Protein AF-A0A2N4Z5S7-F1 (afdb_monomer)

Sequence (97 aa):
LYHGEKVAFGTLAQLVLQNSPMDEIETVLGFCQRVGLPVTLAQMGVKEGIDAKIAAVAKATCAEGETIHNMPFAVTPESVHAAILTADLLGQQWLAR

Structure (mmCIF, N/CA/C/O backbone):
data_AF-A0A2N4Z5S7-F1
#
_entry.id   AF-A0A2N4Z5S7-F1
#
loop_
_atom_site.group_PDB
_atom_site.id
_atom_site.type_symbol
_atom_site.label_atom_id
_atom_site.label_alt_id
_atom_site.label_comp_id
_atom_site.label_asym_id
_atom_site.label_entity_id
_atom_site.label_seq_id
_atom_site.pdbx_PDB_ins_code
_atom_site.Cartn_x
_atom_site.Cartn_y
_atom_site.Cartn_z
_atom_site.occupancy
_atom_site.B_iso_or_equiv
_atom_site.auth_seq_id
_atom_site.auth_comp_id
_atom_site.auth_asym_id
_atom_site.auth_atom_id
_atom_site.pdbx_PDB_model_num
ATOM 1 N N . LEU A 1 1 ? 5.468 -5.144 15.623 1.00 88.06 1 LEU A N 1
ATOM 2 C CA . LEU A 1 1 ? 4.910 -5.932 14.511 1.00 88.06 1 LEU A CA 1
ATOM 3 C C . LEU A 1 1 ? 5.808 -7.116 14.215 1.00 88.06 1 LEU A C 1
ATOM 5 O O . LEU A 1 1 ? 7.019 -6.937 14.061 1.00 88.06 1 LEU A O 1
ATOM 9 N N . TYR A 1 2 ? 5.218 -8.296 14.121 1.00 96.75 2 TYR A N 1
ATOM 10 C CA . TYR A 1 2 ? 5.861 -9.508 13.640 1.00 96.75 2 TYR A CA 1
ATOM 11 C C . TYR A 1 2 ? 6.049 -9.470 12.119 1.00 96.75 2 TYR A C 1
ATOM 13 O O . TYR A 1 2 ? 5.537 -8.595 11.419 1.00 96.75 2 TYR A O 1
ATOM 21 N N . HIS A 1 3 ? 6.832 -10.412 11.592 1.00 97.38 3 HIS A N 1
ATOM 22 C CA . HIS A 1 3 ? 7.123 -10.477 10.159 1.00 97.38 3 HIS A CA 1
ATOM 23 C C . HIS A 1 3 ? 5.841 -10.623 9.323 1.00 97.38 3 HIS A C 1
ATOM 25 O O . HIS A 1 3 ? 5.609 -9.807 8.437 1.00 97.38 3 HIS A O 1
ATOM 31 N N . GLY A 1 4 ? 4.976 -11.583 9.667 1.00 97.38 4 GLY A N 1
ATOM 32 C CA . GLY A 1 4 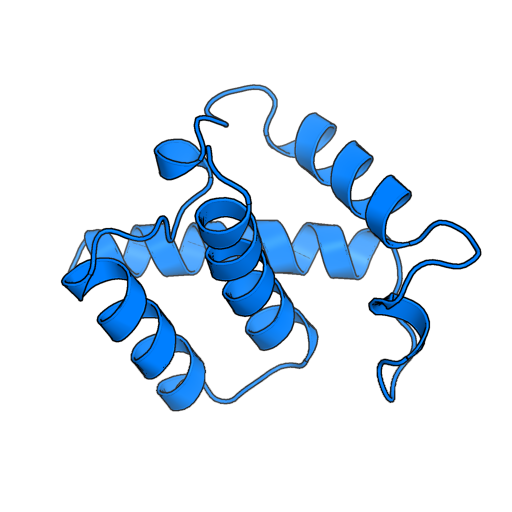? 3.731 -11.840 8.934 1.00 97.38 4 GLY A CA 1
ATOM 33 C C . GLY A 1 4 ? 2.745 -10.668 8.932 1.00 97.38 4 GLY A C 1
ATOM 34 O O . GLY A 1 4 ? 2.081 -10.440 7.930 1.00 97.38 4 GLY A O 1
ATOM 35 N N . GLU A 1 5 ? 2.703 -9.868 10.001 1.00 98.06 5 GLU A N 1
ATOM 36 C CA . GLU A 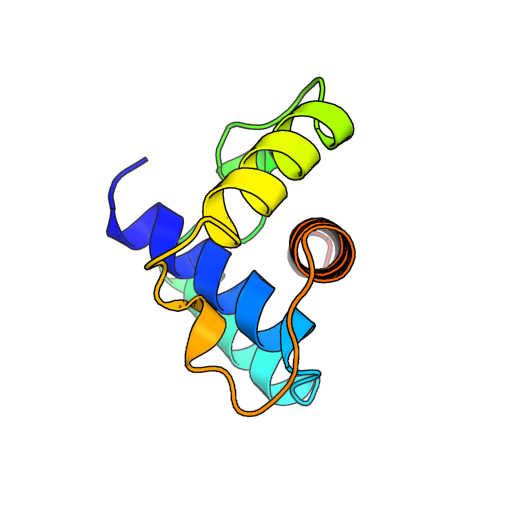1 5 ? 1.858 -8.664 10.064 1.00 98.06 5 GLU A CA 1
ATOM 37 C C . GLU A 1 5 ? 2.313 -7.604 9.052 1.00 98.06 5 GLU A C 1
ATOM 39 O O . GLU A 1 5 ? 1.491 -6.980 8.387 1.00 98.06 5 GLU A O 1
ATOM 44 N N . LYS A 1 6 ? 3.632 -7.442 8.880 1.00 97.81 6 LYS A N 1
ATOM 45 C CA . LYS A 1 6 ? 4.199 -6.552 7.857 1.00 97.81 6 LYS A CA 1
ATOM 46 C C . LYS A 1 6 ? 3.959 -7.074 6.448 1.00 97.81 6 LYS A C 1
ATOM 48 O O . LYS A 1 6 ? 3.617 -6.288 5.570 1.00 97.81 6 LYS A O 1
ATOM 53 N N . VAL A 1 7 ? 4.120 -8.382 6.249 1.00 98.44 7 VAL A N 1
ATOM 54 C CA . VAL A 1 7 ? 3.871 -9.022 4.953 1.00 98.44 7 VAL A CA 1
ATOM 55 C C . VAL A 1 7 ? 2.408 -8.862 4.546 1.00 98.44 7 VAL A C 1
ATOM 57 O O . VAL A 1 7 ? 2.163 -8.481 3.412 1.00 98.44 7 VAL A O 1
ATOM 60 N N . ALA A 1 8 ? 1.450 -9.046 5.460 1.00 98.62 8 ALA A N 1
ATOM 61 C CA . ALA A 1 8 ? 0.025 -8.895 5.160 1.00 98.62 8 ALA A CA 1
ATOM 62 C C . ALA A 1 8 ? -0.320 -7.505 4.594 1.00 98.62 8 ALA A C 1
ATOM 64 O O . ALA A 1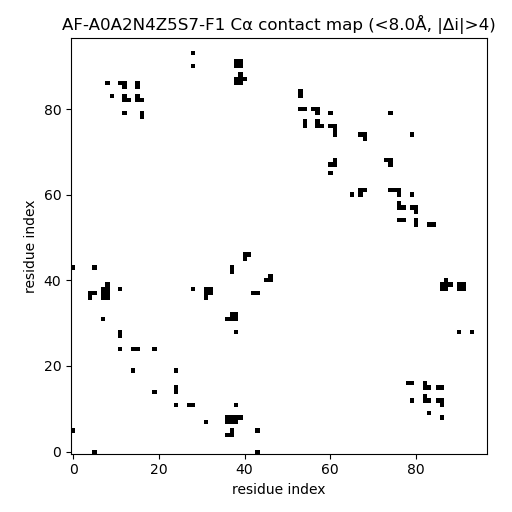 8 ? -0.953 -7.401 3.544 1.00 98.62 8 ALA A O 1
ATOM 65 N N . PHE A 1 9 ? 0.157 -6.436 5.239 1.00 98.81 9 PHE A N 1
ATOM 66 C CA . PHE A 1 9 ? -0.036 -5.081 4.722 1.00 98.81 9 PHE A CA 1
ATOM 67 C C . PHE A 1 9 ? 0.729 -4.848 3.405 1.00 98.81 9 PHE A C 1
ATOM 69 O O . PHE A 1 9 ? 0.207 -4.227 2.481 1.00 98.81 9 PHE A O 1
ATOM 76 N N . GLY A 1 10 ? 1.944 -5.394 3.280 1.00 98.69 10 GLY A N 1
ATOM 77 C CA . GLY A 1 10 ? 2.709 -5.367 2.030 1.00 98.69 10 GLY A CA 1
ATOM 78 C C . GLY A 1 10 ? 1.980 -6.041 0.863 1.00 98.69 10 GLY A C 1
ATOM 79 O O . GLY A 1 10 ? 2.013 -5.524 -0.250 1.00 98.69 10 GLY A O 1
ATOM 80 N N . THR A 1 11 ? 1.258 -7.136 1.112 1.00 98.81 11 THR A N 1
ATOM 81 C CA . THR A 1 11 ? 0.431 -7.811 0.104 1.00 98.81 11 THR A CA 1
ATOM 82 C C . THR A 1 11 ? -0.723 -6.926 -0.364 1.00 98.81 11 THR A C 1
ATOM 84 O O . THR A 1 11 ? -0.962 -6.850 -1.565 1.00 98.81 11 THR A O 1
ATOM 87 N N . LEU A 1 12 ? -1.389 -6.188 0.531 1.00 98.88 12 LEU A N 1
ATOM 88 C CA . LEU A 1 12 ? -2.412 -5.208 0.134 1.00 98.88 12 LEU A CA 1
ATOM 89 C C . LEU A 1 12 ? -1.824 -4.102 -0.753 1.00 98.88 12 LEU A C 1
ATOM 91 O O . LEU A 1 12 ? -2.390 -3.784 -1.798 1.00 98.88 12 LEU A O 1
ATOM 95 N N . ALA A 1 13 ? -0.661 -3.559 -0.380 1.00 98.81 13 ALA A N 1
ATOM 96 C CA . ALA A 1 13 ? 0.043 -2.574 -1.200 1.00 98.81 13 ALA A CA 1
ATOM 97 C C . ALA A 1 13 ? 0.453 -3.144 -2.569 1.00 98.81 13 ALA A C 1
ATOM 99 O O . ALA A 1 13 ? 0.344 -2.450 -3.575 1.00 98.81 13 ALA A O 1
ATOM 100 N N . GLN A 1 14 ? 0.870 -4.411 -2.636 1.00 98.81 14 GLN A N 1
ATOM 101 C CA . GLN A 1 14 ? 1.189 -5.074 -3.900 1.00 98.81 14 GLN A CA 1
ATOM 102 C C . GLN A 1 14 ? -0.043 -5.229 -4.799 1.00 98.81 14 GLN A C 1
ATOM 104 O O . GLN A 1 14 ? 0.054 -4.937 -5.989 1.00 98.81 14 GLN A O 1
ATOM 109 N N . LEU A 1 15 ? -1.193 -5.644 -4.253 1.00 98.88 15 LEU A N 1
ATOM 110 C CA . LEU A 1 15 ? -2.443 -5.758 -5.019 1.00 98.88 15 LEU A CA 1
ATOM 111 C C . LEU A 1 15 ? -2.837 -4.414 -5.642 1.00 98.88 15 LEU A C 1
ATOM 113 O O . LEU A 1 15 ? -3.225 -4.354 -6.806 1.00 98.88 15 LEU A O 1
ATOM 117 N N . VAL A 1 16 ? -2.665 -3.324 -4.893 1.00 98.81 16 VAL A N 1
ATOM 118 C CA . VAL A 1 16 ? -2.857 -1.972 -5.424 1.00 98.81 16 VAL A CA 1
ATOM 119 C C . VAL A 1 16 ? -1.834 -1.655 -6.519 1.00 98.81 16 VAL A C 1
ATOM 121 O O . VAL A 1 16 ? -2.214 -1.192 -7.591 1.00 98.81 16 VAL A O 1
ATOM 124 N N . LEU A 1 17 ? -0.546 -1.920 -6.276 1.00 98.75 17 LEU A N 1
ATOM 125 C CA . LEU A 1 17 ? 0.538 -1.634 -7.221 1.00 98.75 17 LEU A CA 1
ATOM 126 C C . LEU A 1 17 ? 0.337 -2.337 -8.572 1.00 98.75 17 LEU A C 1
ATOM 128 O O . LEU A 1 17 ? 0.592 -1.745 -9.616 1.00 98.75 17 LEU A O 1
ATOM 132 N N . GLN A 1 18 ? -0.126 -3.587 -8.555 1.00 98.25 18 GLN A N 1
ATOM 133 C CA . GLN A 1 18 ? -0.389 -4.375 -9.763 1.00 98.25 18 GLN A CA 1
ATOM 134 C C . GLN A 1 18 ? -1.779 -4.126 -10.369 1.00 98.25 18 GLN A C 1
ATOM 136 O O . GLN A 1 18 ? -2.148 -4.801 -11.329 1.00 98.25 18 GLN A O 1
ATOM 141 N N . ASN A 1 19 ? -2.535 -3.162 -9.828 1.00 98.38 19 ASN A N 1
ATOM 142 C CA . ASN A 1 19 ? -3.885 -2.818 -10.266 1.00 98.38 19 ASN A CA 1
ATOM 143 C C . ASN A 1 19 ? -4.826 -4.041 -10.281 1.00 98.38 19 ASN A C 1
ATOM 145 O O . ASN A 1 19 ? -5.540 -4.282 -11.259 1.00 98.38 19 ASN A O 1
ATOM 149 N N . SER A 1 20 ? -4.796 -4.836 -9.204 1.00 98.62 20 SER A N 1
ATOM 150 C CA . SER A 1 20 ? -5.713 -5.964 -9.027 1.00 98.62 20 SER A CA 1
ATOM 151 C C . SER A 1 20 ? -7.176 -5.494 -9.003 1.00 98.62 20 SER A C 1
ATOM 153 O O . SER A 1 20 ? -7.467 -4.392 -8.528 1.00 98.62 20 SER A O 1
ATOM 155 N N . PRO A 1 21 ? -8.118 -6.332 -9.469 1.00 98.75 21 PRO A N 1
ATOM 156 C CA . PRO A 1 21 ? -9.548 -6.095 -9.310 1.00 98.75 21 PRO A CA 1
ATOM 157 C C . PRO A 1 21 ? -9.955 -5.802 -7.855 1.00 98.75 21 PRO A C 1
ATOM 159 O O . PRO A 1 21 ? -9.408 -6.362 -6.904 1.00 98.75 21 PRO A O 1
ATOM 162 N N . MET A 1 22 ? -10.943 -4.919 -7.669 1.00 98.38 22 MET A N 1
ATOM 163 C CA . MET A 1 22 ? -11.373 -4.498 -6.329 1.00 98.38 22 MET A CA 1
ATOM 164 C C . MET A 1 22 ? -11.959 -5.638 -5.489 1.00 98.38 22 MET A C 1
ATOM 166 O O . MET A 1 22 ? -11.778 -5.638 -4.277 1.00 98.38 22 MET A O 1
ATOM 170 N N . ASP A 1 23 ? -12.622 -6.615 -6.103 1.00 98.50 23 ASP A N 1
ATOM 171 C CA . ASP A 1 23 ? -13.146 -7.805 -5.422 1.00 98.50 23 ASP A CA 1
ATOM 172 C C . ASP A 1 23 ? -12.027 -8.680 -4.827 1.00 98.50 23 ASP A C 1
ATOM 174 O O . ASP A 1 23 ? -12.182 -9.222 -3.729 1.00 98.50 23 ASP A O 1
ATOM 178 N N . GLU A 1 24 ? -10.871 -8.765 -5.490 1.00 98.75 24 GLU A N 1
ATOM 179 C CA . GLU A 1 24 ? -9.675 -9.424 -4.953 1.00 98.75 24 GLU A CA 1
ATOM 180 C C . GLU A 1 24 ? -9.115 -8.660 -3.741 1.00 98.75 24 GLU A C 1
ATOM 182 O O . GLU A 1 24 ? -8.864 -9.254 -2.687 1.00 98.75 24 GLU A O 1
ATOM 187 N N . ILE A 1 25 ? -8.988 -7.333 -3.849 1.00 98.81 25 ILE A N 1
ATOM 188 C CA . ILE A 1 25 ? -8.514 -6.479 -2.748 1.00 98.81 25 ILE A CA 1
ATOM 189 C C . ILE A 1 25 ? -9.452 -6.588 -1.537 1.00 98.81 25 ILE A C 1
ATOM 191 O O . ILE A 1 25 ? -8.991 -6.799 -0.413 1.00 98.81 25 ILE A O 1
ATOM 195 N N . GLU A 1 26 ? -10.766 -6.498 -1.752 1.00 98.62 26 GLU A N 1
ATOM 196 C CA . GLU A 1 26 ? -11.779 -6.622 -0.698 1.00 98.62 26 GLU A CA 1
ATOM 197 C C . GLU A 1 26 ? -11.784 -8.021 -0.061 1.00 98.62 26 GLU A C 1
ATOM 199 O O . GLU A 1 26 ? -11.957 -8.148 1.155 1.00 98.62 26 GLU A O 1
ATOM 204 N N . THR A 1 27 ? -11.512 -9.071 -0.842 1.00 98.81 27 THR A N 1
ATOM 205 C CA . THR A 1 27 ? -11.356 -10.437 -0.319 1.00 98.81 27 THR A CA 1
ATOM 206 C C . THR A 1 27 ? -10.204 -10.519 0.685 1.00 98.81 27 THR A C 1
ATOM 208 O O . THR A 1 27 ? -10.374 -11.077 1.778 1.00 98.81 27 THR A O 1
ATOM 211 N N . VAL A 1 28 ? -9.047 -9.933 0.358 1.00 98.81 28 VAL A N 1
ATOM 212 C CA . VAL A 1 28 ? -7.869 -9.933 1.241 1.00 98.81 28 VAL A CA 1
ATOM 213 C C . VAL A 1 28 ? -8.068 -9.005 2.440 1.00 98.81 28 VAL A C 1
ATOM 215 O O . VAL A 1 28 ? -7.787 -9.423 3.564 1.00 98.81 28 VAL A O 1
ATOM 218 N N . LEU A 1 29 ? -8.634 -7.808 2.249 1.00 98.81 29 LEU A N 1
ATOM 219 C CA . LEU A 1 29 ? -9.000 -6.897 3.345 1.00 98.81 29 LEU A CA 1
ATOM 220 C C . LEU A 1 29 ? -9.925 -7.583 4.355 1.00 98.81 29 LEU A C 1
ATOM 222 O O . LEU A 1 29 ? -9.642 -7.598 5.557 1.00 98.81 29 LEU A O 1
ATOM 226 N N . GLY A 1 30 ? -10.995 -8.210 3.862 1.00 98.69 30 GLY A N 1
ATOM 227 C CA . GLY A 1 30 ? -11.946 -8.932 4.694 1.00 98.69 30 GLY A CA 1
ATOM 228 C C . GLY A 1 30 ? -11.305 -10.109 5.427 1.00 98.69 30 GLY A C 1
ATOM 229 O O . GLY A 1 30 ? -11.606 -10.333 6.599 1.00 98.69 30 GLY A O 1
ATOM 2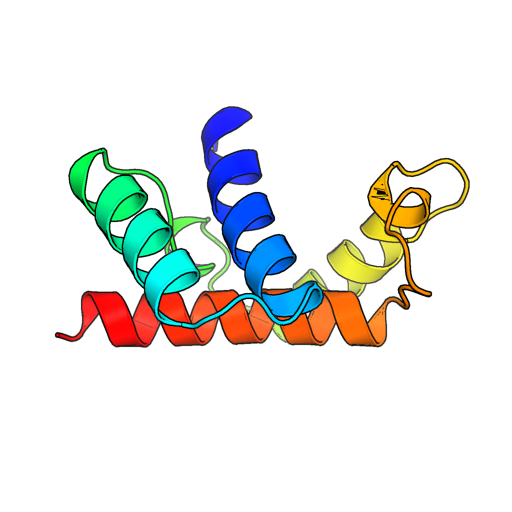30 N N . PHE A 1 31 ? -10.410 -10.860 4.777 1.00 98.81 31 PHE A N 1
ATOM 231 C CA . PHE A 1 31 ? -9.654 -11.919 5.449 1.00 98.81 31 PHE A CA 1
ATOM 232 C C . PHE A 1 31 ? -8.761 -11.361 6.561 1.00 98.81 31 PHE A C 1
ATOM 234 O O . PHE A 1 31 ? -8.889 -11.807 7.702 1.00 98.81 31 PHE A O 1
ATOM 241 N N . CYS A 1 32 ? -7.914 -10.374 6.253 1.00 98.75 32 CYS A N 1
ATOM 242 C CA . CYS A 1 32 ? -6.994 -9.764 7.209 1.00 98.75 32 CYS A CA 1
ATOM 243 C C . CYS A 1 32 ? -7.734 -9.214 8.432 1.00 98.75 32 CYS A C 1
ATOM 245 O O . CYS A 1 32 ? -7.355 -9.537 9.557 1.00 98.75 32 CYS A O 1
ATOM 247 N N . GLN A 1 33 ? -8.837 -8.485 8.228 1.00 98.44 33 GLN A N 1
ATOM 248 C CA . GLN A 1 33 ? -9.661 -7.975 9.325 1.00 98.44 33 GLN A CA 1
ATOM 249 C C . GLN A 1 33 ? -10.200 -9.108 10.211 1.00 98.44 33 GLN A C 1
ATOM 251 O O . GLN A 1 33 ? -10.091 -9.025 11.434 1.00 98.44 33 GLN A O 1
ATOM 256 N N . ARG A 1 34 ? -10.755 -10.179 9.620 1.00 98.50 34 ARG A N 1
ATOM 257 C CA . ARG A 1 34 ? -11.332 -11.305 10.383 1.00 98.50 34 ARG A CA 1
ATOM 258 C C . ARG A 1 34 ? -10.314 -12.019 11.269 1.00 98.50 34 ARG A C 1
ATOM 260 O O . ARG A 1 34 ? -10.697 -12.526 12.318 1.00 98.50 34 ARG A O 1
ATOM 267 N N . VAL A 1 35 ? -9.049 -12.080 10.852 1.00 98.25 35 VAL A N 1
ATOM 268 C CA . VAL A 1 35 ? -7.980 -12.766 11.601 1.00 98.25 35 VAL A CA 1
ATOM 269 C C . VAL A 1 35 ? -7.092 -11.813 12.412 1.00 98.25 35 VAL A C 1
ATOM 271 O O . VAL A 1 35 ? -6.122 -12.257 13.019 1.00 98.25 35 VAL A O 1
ATOM 274 N N . GLY A 1 36 ? -7.417 -10.516 12.444 1.00 97.94 36 GLY A N 1
ATOM 275 C CA . GLY A 1 36 ? -6.698 -9.512 13.236 1.00 97.94 36 GLY A CA 1
ATOM 276 C C . GLY A 1 36 ? -5.377 -9.025 12.631 1.00 97.94 36 GLY A C 1
ATOM 277 O O . GLY A 1 36 ? -4.552 -8.470 13.353 1.00 97.94 36 GLY A O 1
ATOM 278 N N . LEU A 1 37 ? -5.158 -9.217 11.328 1.00 98.75 37 LEU A N 1
ATO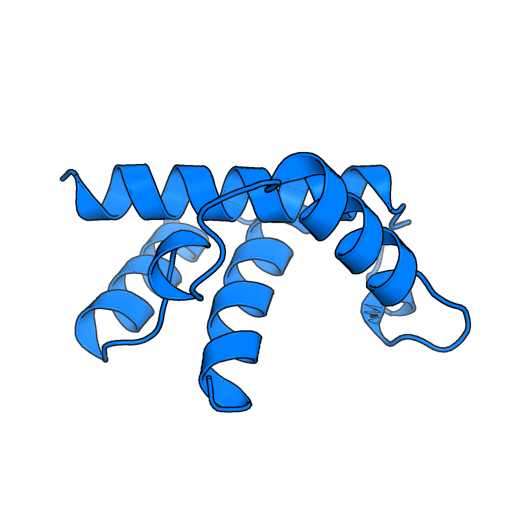M 279 C CA . LEU A 1 37 ? -4.006 -8.655 10.622 1.00 98.75 37 LEU A CA 1
ATOM 280 C C . LEU A 1 37 ? -4.232 -7.170 10.288 1.00 98.75 37 LEU A C 1
ATOM 282 O O . LEU A 1 37 ? -5.362 -6.763 10.005 1.00 98.75 37 LEU A O 1
ATOM 286 N N . PRO A 1 38 ? -3.167 -6.352 10.292 1.00 98.62 38 PRO A N 1
ATOM 287 C CA . PRO A 1 38 ? -3.277 -4.927 10.016 1.00 98.62 38 PRO A CA 1
ATOM 288 C C . PRO A 1 38 ? -3.592 -4.662 8.539 1.00 98.62 38 PRO A C 1
ATOM 290 O O . PRO A 1 38 ? -2.966 -5.230 7.645 1.00 98.62 38 PRO A O 1
ATOM 293 N N . VAL A 1 39 ? -4.524 -3.740 8.298 1.00 98.81 39 VAL A N 1
ATOM 294 C CA . VAL A 1 39 ? -4.916 -3.262 6.960 1.00 98.81 39 VAL A CA 1
ATOM 295 C C . VAL A 1 39 ? -4.685 -1.756 6.775 1.00 98.81 39 VAL A C 1
ATOM 297 O O . VAL A 1 39 ? -4.950 -1.223 5.709 1.00 98.81 39 VAL A O 1
ATOM 300 N N . THR A 1 40 ? -4.166 -1.063 7.794 1.00 98.81 40 THR A N 1
ATOM 301 C CA . THR A 1 40 ? -3.844 0.377 7.763 1.00 98.81 40 THR A CA 1
ATOM 302 C C . THR A 1 40 ? -2.465 0.651 8.355 1.00 98.81 40 THR A C 1
ATOM 304 O O . THR A 1 40 ? -2.011 -0.049 9.265 1.00 98.81 40 THR A O 1
ATOM 307 N N . LEU A 1 41 ? -1.824 1.735 7.928 1.00 98.75 41 LEU A N 1
ATOM 308 C CA . LEU A 1 41 ? -0.596 2.271 8.514 1.00 98.75 41 LEU A CA 1
ATOM 309 C C . LEU A 1 41 ? -0.774 2.615 9.999 1.00 98.75 41 LEU A C 1
ATOM 311 O O . LEU A 1 41 ? 0.136 2.392 10.800 1.00 98.75 41 LEU A O 1
ATOM 315 N N . ALA A 1 42 ? -1.962 3.070 10.402 1.00 98.50 42 ALA A N 1
ATOM 316 C CA . ALA A 1 42 ? -2.270 3.340 11.803 1.00 98.50 42 ALA A CA 1
ATOM 317 C C . ALA A 1 42 ? -2.229 2.067 12.670 1.00 98.50 42 ALA A C 1
ATOM 319 O O . ALA A 1 42 ? -1.645 2.094 13.759 1.00 98.50 42 ALA A O 1
ATOM 320 N N . GLN A 1 43 ? -2.781 0.946 12.183 1.00 98.31 43 GLN A N 1
ATOM 321 C CA . GLN A 1 43 ? -2.653 -0.372 12.830 1.00 98.31 43 GLN A CA 1
ATOM 322 C C . GLN A 1 43 ? -1.205 -0.880 12.810 1.00 98.31 43 GLN A C 1
ATOM 324 O O . GLN A 1 43 ? -0.780 -1.566 13.736 1.00 98.31 43 GLN A O 1
ATOM 329 N N . MET A 1 44 ? -0.422 -0.471 11.808 1.00 97.69 44 MET A N 1
ATOM 330 C CA . MET A 1 44 ? 1.021 -0.716 11.746 1.00 97.69 44 MET A CA 1
ATOM 331 C C . MET A 1 44 ? 1.846 0.174 12.701 1.00 97.69 44 MET A C 1
ATOM 333 O O . MET A 1 44 ? 3.066 0.028 12.795 1.00 97.69 44 MET A O 1
ATOM 337 N N . GLY A 1 45 ? 1.212 1.107 13.419 1.00 97.12 45 GLY A N 1
ATOM 338 C CA . GLY A 1 45 ? 1.876 2.039 14.335 1.00 97.12 45 GLY A CA 1
ATOM 339 C C . GLY A 1 45 ? 2.477 3.281 13.664 1.00 97.12 45 GLY A C 1
ATOM 340 O O . GLY A 1 45 ? 3.146 4.073 14.330 1.00 97.12 45 GLY A O 1
ATOM 341 N N . VAL A 1 46 ? 2.232 3.497 12.371 1.00 97.44 46 VAL A N 1
ATOM 342 C CA . VAL A 1 46 ? 2.691 4.671 11.619 1.00 97.44 46 VAL A CA 1
ATOM 343 C C . VAL A 1 46 ? 1.577 5.718 11.601 1.00 97.44 46 VAL A C 1
ATOM 345 O O . VAL A 1 46 ? 0.662 5.652 10.790 1.00 97.44 46 VAL A O 1
ATOM 348 N N . LYS A 1 47 ? 1.640 6.677 12.530 1.00 96.75 47 LYS A N 1
ATOM 349 C CA . LYS A 1 47 ? 0.576 7.683 12.738 1.00 96.75 47 LYS A CA 1
ATOM 350 C C . LYS A 1 47 ? 0.964 9.114 12.361 1.00 96.75 47 LYS A C 1
ATOM 352 O O . LYS A 1 47 ? 0.103 9.958 12.170 1.00 96.75 47 LYS A O 1
ATOM 357 N N . GLU A 1 48 ? 2.259 9.387 12.259 1.00 96.94 48 GLU A N 1
ATOM 358 C CA . GLU A 1 48 ? 2.808 10.728 12.044 1.00 96.94 48 GLU A CA 1
ATOM 359 C C . GLU A 1 48 ? 3.969 10.678 11.059 1.00 96.94 48 GLU A C 1
ATOM 361 O O . GLU A 1 48 ? 4.675 9.663 10.980 1.00 96.94 48 GLU A O 1
ATOM 366 N N . GLY A 1 49 ? 4.192 11.783 10.340 1.00 97.56 49 GLY A N 1
ATOM 367 C CA . GLY A 1 49 ? 5.240 11.874 9.320 1.00 97.56 49 GLY A CA 1
ATOM 368 C C . GLY A 1 49 ? 5.080 10.811 8.233 1.00 97.56 49 GLY A C 1
ATOM 369 O O . GLY A 1 49 ? 6.080 10.274 7.763 1.00 97.56 49 GLY A O 1
ATOM 370 N N . ILE A 1 50 ? 3.827 10.460 7.912 1.00 97.19 50 ILE A N 1
ATOM 371 C CA . ILE A 1 50 ? 3.474 9.337 7.038 1.00 97.19 50 ILE A CA 1
ATOM 372 C C . ILE A 1 50 ? 4.194 9.478 5.701 1.00 97.19 50 ILE A C 1
ATOM 374 O O . ILE A 1 50 ? 4.954 8.593 5.335 1.00 97.19 50 ILE A O 1
ATOM 378 N N . ASP A 1 51 ? 4.037 10.619 5.035 1.00 97.69 51 ASP A N 1
ATOM 379 C CA . ASP A 1 51 ? 4.587 10.838 3.699 1.00 97.69 51 ASP A CA 1
ATOM 380 C C . ASP A 1 51 ? 6.106 10.598 3.624 1.00 97.69 51 ASP A C 1
ATOM 382 O O . ASP A 1 51 ? 6.568 9.745 2.868 1.00 97.69 51 ASP A O 1
ATOM 386 N N . ALA A 1 52 ? 6.881 11.246 4.502 1.00 98.19 52 ALA A N 1
ATOM 387 C CA . ALA A 1 52 ? 8.334 11.085 4.552 1.00 98.19 52 ALA A CA 1
ATOM 388 C C . ALA A 1 52 ? 8.766 9.647 4.894 1.00 98.19 52 ALA A C 1
ATOM 390 O O . ALA A 1 52 ? 9.733 9.130 4.329 1.00 98.19 52 ALA A O 1
ATOM 391 N N . LYS A 1 53 ? 8.049 8.976 5.808 1.00 98.38 53 LYS A N 1
ATOM 392 C CA . LYS A 1 53 ? 8.330 7.579 6.172 1.00 98.38 53 LYS A CA 1
ATOM 393 C C . LYS A 1 53 ? 8.038 6.634 5.012 1.00 98.38 53 LYS A C 1
ATOM 395 O O . LYS A 1 53 ? 8.863 5.770 4.727 1.00 98.38 53 LYS A O 1
ATOM 400 N N . ILE A 1 54 ? 6.906 6.804 4.332 1.00 98.50 54 ILE A N 1
ATOM 401 C CA . ILE A 1 54 ? 6.544 5.966 3.187 1.00 98.50 54 ILE A CA 1
ATOM 402 C C . ILE A 1 54 ? 7.483 6.233 2.009 1.00 98.50 54 ILE A C 1
ATOM 404 O O . ILE A 1 54 ? 7.855 5.285 1.325 1.00 98.50 54 ILE A O 1
ATOM 408 N N . ALA A 1 55 ? 7.969 7.463 1.821 1.00 98.56 55 ALA A N 1
ATOM 409 C CA . ALA A 1 55 ? 8.964 7.764 0.790 1.00 98.56 55 ALA A CA 1
ATOM 410 C C . ALA A 1 55 ? 10.290 7.027 1.050 1.00 98.56 55 ALA A C 1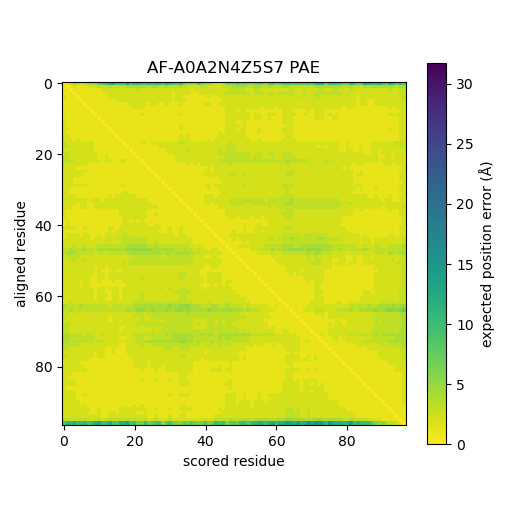
ATOM 412 O O . ALA A 1 55 ? 10.881 6.453 0.133 1.00 98.56 55 ALA A O 1
ATOM 413 N N . ALA A 1 56 ? 10.733 6.973 2.311 1.00 98.62 56 ALA A N 1
ATOM 414 C CA . ALA A 1 56 ? 11.911 6.201 2.701 1.00 98.62 56 ALA A CA 1
ATOM 415 C C . ALA A 1 56 ? 11.708 4.688 2.506 1.00 98.62 56 ALA A C 1
ATOM 417 O O . ALA A 1 56 ? 12.605 4.019 1.991 1.00 98.62 56 ALA A O 1
ATOM 418 N N . VAL A 1 57 ? 10.532 4.159 2.868 1.00 98.44 57 VAL A N 1
ATOM 419 C CA . VAL A 1 57 ? 10.170 2.751 2.632 1.00 98.44 57 VAL A CA 1
ATOM 420 C C . VAL A 1 57 ? 10.186 2.442 1.141 1.00 98.44 57 VAL A C 1
ATOM 422 O O . VAL A 1 57 ? 10.846 1.496 0.735 1.00 98.44 57 VAL A O 1
ATOM 425 N N . ALA A 1 58 ? 9.540 3.262 0.316 1.00 98.69 58 ALA A N 1
ATOM 426 C CA . ALA A 1 58 ? 9.467 3.046 -1.121 1.00 98.69 58 ALA A CA 1
ATOM 427 C C . ALA A 1 58 ? 10.848 3.043 -1.792 1.00 98.69 58 ALA A C 1
ATOM 429 O O . ALA A 1 58 ? 11.139 2.173 -2.612 1.00 98.69 58 ALA A O 1
ATOM 430 N N . LYS A 1 59 ? 11.739 3.960 -1.389 1.00 98.69 59 LYS A N 1
ATOM 431 C CA . LYS A 1 59 ? 13.132 3.962 -1.852 1.00 98.69 59 LYS A CA 1
ATOM 432 C C . LYS A 1 59 ? 13.871 2.679 -1.460 1.00 98.69 59 LYS A C 1
ATOM 434 O O . LYS A 1 59 ? 14.621 2.154 -2.276 1.00 98.69 59 LYS A O 1
ATOM 439 N N . ALA A 1 60 ? 13.677 2.193 -0.233 1.00 98.56 60 ALA A N 1
ATOM 440 C CA . ALA A 1 60 ? 14.295 0.955 0.233 1.00 98.56 60 ALA A CA 1
ATOM 441 C C . ALA A 1 60 ? 13.748 -0.272 -0.512 1.00 98.56 60 ALA A C 1
ATOM 443 O O . ALA A 1 60 ? 14.533 -1.110 -0.937 1.00 98.56 60 ALA A O 1
ATOM 444 N N . THR A 1 61 ? 12.434 -0.339 -0.741 1.00 98.44 61 THR A N 1
ATOM 445 C CA . THR A 1 61 ? 11.787 -1.418 -1.501 1.00 98.44 61 THR A CA 1
ATOM 446 C C . THR A 1 61 ? 12.333 -1.524 -2.926 1.00 98.44 61 THR A C 1
ATOM 448 O O . THR A 1 61 ? 12.447 -2.622 -3.456 1.00 98.44 61 THR A O 1
ATOM 451 N N . CYS A 1 62 ? 12.691 -0.397 -3.546 1.00 98.31 62 CYS A N 1
ATOM 452 C CA . CYS A 1 62 ? 13.244 -0.340 -4.901 1.00 98.31 62 CYS A CA 1
ATOM 453 C C . CYS A 1 62 ? 14.781 -0.406 -4.965 1.00 98.31 62 CYS A C 1
ATOM 455 O O . CYS A 1 62 ? 15.345 -0.155 -6.033 1.00 98.31 62 CYS A O 1
ATOM 457 N N . ALA A 1 63 ? 15.473 -0.703 -3.861 1.00 98.38 63 ALA A N 1
ATOM 458 C CA . ALA A 1 63 ? 16.929 -0.829 -3.858 1.00 98.38 63 ALA A CA 1
ATOM 459 C C . ALA A 1 63 ? 17.415 -1.943 -4.809 1.00 98.38 63 ALA A C 1
ATOM 461 O O . ALA A 1 63 ? 16.678 -2.868 -5.156 1.00 98.38 63 ALA A O 1
ATOM 462 N N . GLU A 1 64 ? 18.666 -1.850 -5.261 1.00 97.25 64 GLU A N 1
ATOM 463 C CA . GLU A 1 64 ? 19.275 -2.879 -6.107 1.00 97.25 64 GLU A CA 1
ATOM 464 C C . GLU A 1 64 ? 19.272 -4.242 -5.393 1.00 97.25 64 GLU A C 1
ATOM 466 O O . GLU A 1 64 ? 19.613 -4.335 -4.215 1.00 97.25 64 GLU A O 1
ATOM 471 N N . GLY A 1 65 ? 18.877 -5.299 -6.107 1.00 96.75 65 GLY A N 1
ATOM 472 C CA . GLY A 1 65 ? 18.810 -6.663 -5.569 1.00 96.75 65 GLY A CA 1
ATOM 473 C C . GLY A 1 65 ? 17.522 -7.011 -4.813 1.00 96.75 65 GLY A C 1
ATOM 474 O O . GLY A 1 65 ? 17.362 -8.164 -4.416 1.00 96.75 65 GLY A O 1
ATOM 475 N N . GLU A 1 66 ? 16.590 -6.068 -4.644 1.00 98.25 66 GLU A N 1
ATOM 476 C CA . GLU A 1 66 ? 15.290 -6.349 -4.026 1.00 98.25 66 GLU A CA 1
ATOM 477 C C . GLU A 1 66 ? 14.355 -7.175 -4.918 1.00 98.25 66 GLU A C 1
ATOM 479 O O . GLU A 1 66 ? 14.414 -7.160 -6.148 1.00 98.25 66 GLU A O 1
ATOM 484 N N . THR A 1 67 ? 13.432 -7.893 -4.281 1.00 98.00 67 THR A N 1
ATOM 485 C CA . THR A 1 67 ? 12.528 -8.822 -4.987 1.00 98.00 67 THR A CA 1
ATOM 486 C C . THR A 1 67 ? 11.456 -8.132 -5.827 1.00 98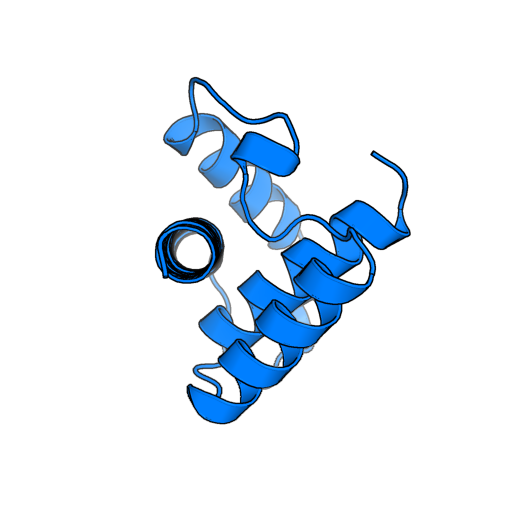.00 67 THR A C 1
ATOM 488 O O . THR A 1 67 ? 10.878 -8.769 -6.709 1.00 98.00 67 THR A O 1
ATOM 491 N N . ILE A 1 68 ? 11.210 -6.834 -5.609 1.00 97.94 68 ILE A N 1
ATOM 492 C CA . ILE A 1 68 ? 10.203 -6.070 -6.357 1.00 97.94 68 ILE A CA 1
ATOM 493 C C . ILE A 1 68 ? 10.519 -5.980 -7.856 1.00 97.94 68 ILE A C 1
ATOM 495 O O . ILE A 1 68 ? 9.614 -5.827 -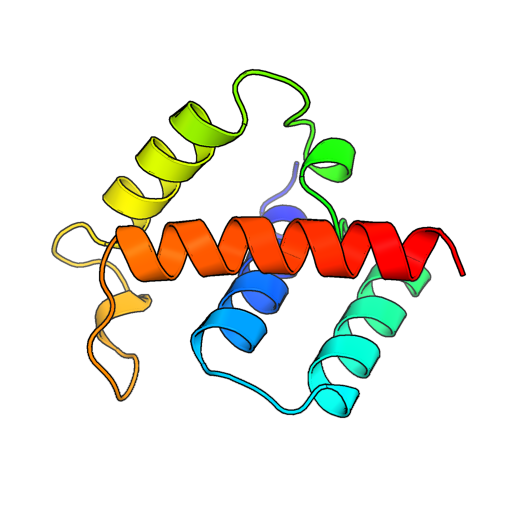8.672 1.00 97.94 68 ILE A O 1
ATOM 499 N N . HIS A 1 69 ? 11.790 -6.153 -8.230 1.00 97.56 69 HIS A N 1
ATOM 500 C CA . HIS A 1 69 ? 12.240 -6.171 -9.626 1.00 97.56 69 HIS A CA 1
ATOM 501 C C . HIS A 1 69 ? 11.784 -7.421 -10.396 1.00 97.56 69 HIS A C 1
ATOM 503 O O . HIS A 1 69 ? 11.931 -7.470 -11.612 1.00 97.56 69 HIS A O 1
ATOM 509 N N . ASN A 1 70 ? 11.204 -8.416 -9.712 1.00 98.19 70 ASN A N 1
ATOM 510 C CA . ASN A 1 70 ? 10.598 -9.589 -10.347 1.00 98.19 70 ASN A CA 1
ATOM 511 C C . ASN A 1 70 ? 9.160 -9.341 -10.837 1.00 98.19 70 ASN A C 1
ATOM 513 O O . ASN A 1 70 ? 8.569 -10.231 -11.451 1.00 98.19 70 ASN A O 1
ATOM 517 N N . MET A 1 71 ? 8.571 -8.171 -10.558 1.00 97.69 71 MET A N 1
ATOM 518 C CA . MET A 1 71 ? 7.253 -7.819 -11.089 1.00 97.69 71 MET A CA 1
ATOM 519 C C . MET A 1 71 ? 7.301 -7.752 -12.627 1.00 97.69 71 MET A C 1
ATOM 521 O O . MET A 1 71 ? 8.286 -7.274 -13.190 1.00 97.69 71 MET A O 1
ATOM 525 N N . PRO A 1 72 ? 6.242 -8.178 -13.345 1.00 97.38 72 PRO A N 1
ATOM 526 C CA . PRO A 1 72 ? 6.226 -8.220 -14.813 1.00 97.38 72 PRO A CA 1
ATOM 527 C C . PRO A 1 72 ? 6.034 -6.832 -15.458 1.00 97.38 72 PRO A C 1
ATOM 529 O O . PRO A 1 72 ? 5.572 -6.721 -16.593 1.00 97.38 72 PRO A O 1
ATOM 532 N N . PHE A 1 73 ? 6.350 -5.767 -14.724 1.00 97.38 73 PHE A N 1
ATOM 533 C CA . PHE A 1 73 ? 6.259 -4.372 -15.130 1.00 97.38 73 PHE A CA 1
ATOM 534 C C . PHE A 1 73 ? 7.287 -3.539 -14.356 1.00 97.38 73 PHE A C 1
ATOM 536 O O . PHE A 1 73 ? 7.761 -3.940 -13.294 1.00 97.38 73 PHE A O 1
ATOM 543 N N . ALA A 1 74 ? 7.635 -2.367 -14.890 1.00 96.50 74 ALA A N 1
ATOM 544 C CA . ALA A 1 74 ? 8.567 -1.461 -14.231 1.00 96.50 74 ALA A CA 1
ATOM 545 C C . ALA A 1 74 ? 7.955 -0.888 -12.944 1.00 96.50 74 ALA A C 1
ATOM 547 O O . ALA A 1 74 ? 6.835 -0.378 -12.960 1.00 96.50 74 ALA A O 1
ATOM 548 N N . VAL A 1 75 ? 8.717 -0.929 -11.851 1.00 98.12 75 VAL A N 1
ATOM 549 C CA . VAL A 1 75 ? 8.320 -0.379 -10.552 1.00 98.12 75 VAL A CA 1
ATOM 550 C C . VAL A 1 75 ? 9.256 0.764 -10.178 1.00 98.12 75 VAL A C 1
ATOM 552 O O . VAL A 1 75 ? 10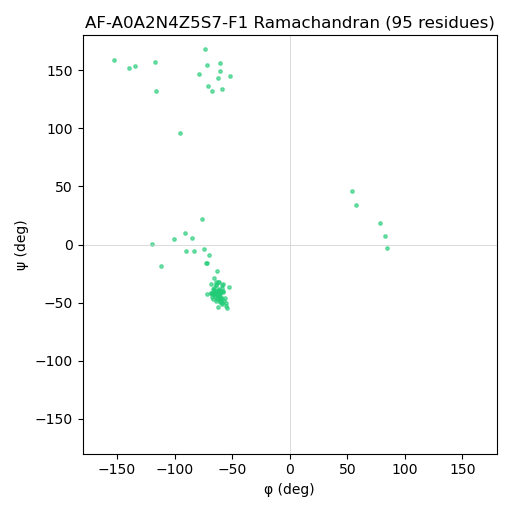.476 0.626 -10.256 1.00 98.12 75 VAL A O 1
ATOM 555 N N . THR A 1 76 ? 8.687 1.893 -9.756 1.00 98.44 76 THR A N 1
ATOM 556 C CA . THR A 1 76 ? 9.442 3.058 -9.269 1.00 98.44 76 THR A CA 1
ATOM 557 C C . THR A 1 76 ? 9.122 3.352 -7.799 1.00 98.44 76 THR A C 1
ATOM 559 O O . THR A 1 76 ? 8.026 3.002 -7.341 1.00 98.44 76 THR A O 1
ATOM 562 N N . PRO A 1 77 ? 10.010 4.038 -7.051 1.00 98.69 77 PRO A N 1
ATOM 563 C CA . PRO A 1 77 ? 9.709 4.475 -5.688 1.00 98.69 77 PRO A CA 1
ATOM 564 C C . PRO A 1 77 ? 8.398 5.270 -5.589 1.00 98.69 77 PRO A C 1
ATOM 566 O O . PRO A 1 77 ? 7.640 5.099 -4.640 1.00 98.69 77 PRO A O 1
ATOM 569 N N . GLU A 1 78 ? 8.075 6.093 -6.585 1.00 98.69 78 GLU A N 1
ATOM 570 C CA . GLU A 1 78 ? 6.838 6.880 -6.613 1.00 98.69 78 GLU A CA 1
ATOM 571 C C . GLU A 1 78 ? 5.604 5.973 -6.722 1.00 98.69 78 GLU A C 1
ATOM 573 O O . GLU A 1 78 ? 4.622 6.180 -6.010 1.00 98.69 78 GLU A O 1
ATOM 578 N N . SER A 1 79 ? 5.666 4.927 -7.556 1.00 98.56 79 SER A N 1
ATOM 579 C CA . SER A 1 79 ? 4.574 3.952 -7.678 1.00 98.56 79 SER A CA 1
ATOM 580 C C . SER A 1 79 ? 4.366 3.140 -6.393 1.00 98.56 79 SER A C 1
ATOM 582 O O . SER A 1 79 ? 3.227 2.936 -5.976 1.00 98.56 79 SER A O 1
ATOM 584 N N . VAL A 1 80 ? 5.448 2.741 -5.711 1.00 98.81 80 VAL A N 1
ATOM 585 C CA . VAL A 1 80 ? 5.380 2.015 -4.431 1.00 98.81 80 VAL A CA 1
ATOM 586 C C . VAL A 1 80 ? 4.825 2.911 -3.328 1.00 98.81 80 VAL A C 1
ATOM 588 O O . VAL A 1 80 ? 3.981 2.477 -2.545 1.00 98.81 80 VAL A O 1
ATOM 591 N N . HIS A 1 81 ? 5.266 4.170 -3.276 1.00 98.88 81 HIS A N 1
ATOM 592 C CA . HIS A 1 81 ? 4.749 5.164 -2.337 1.00 98.88 81 HIS A CA 1
ATOM 593 C C . HIS A 1 81 ? 3.241 5.360 -2.515 1.00 98.88 81 HIS A C 1
ATOM 595 O O . HIS A 1 81 ? 2.485 5.190 -1.554 1.00 98.88 81 HIS A O 1
ATOM 601 N N . ALA A 1 82 ? 2.796 5.601 -3.752 1.00 98.81 82 ALA A N 1
ATOM 602 C CA . ALA A 1 82 ? 1.382 5.753 -4.077 1.00 98.81 82 ALA A CA 1
ATOM 603 C C . ALA A 1 82 ? 0.566 4.499 -3.726 1.00 98.81 82 ALA A C 1
ATOM 605 O O . ALA A 1 82 ? -0.528 4.614 -3.169 1.00 98.81 82 ALA A O 1
ATOM 606 N N . ALA A 1 83 ? 1.102 3.305 -3.995 1.00 98.88 83 ALA A N 1
ATOM 607 C CA . ALA A 1 83 ? 0.435 2.044 -3.689 1.00 98.88 83 ALA A CA 1
ATOM 608 C C . ALA A 1 83 ? 0.266 1.819 -2.179 1.00 98.88 83 ALA A C 1
ATOM 610 O O . ALA A 1 83 ? -0.814 1.428 -1.736 1.00 98.88 83 ALA A O 1
ATOM 611 N N . ILE A 1 84 ? 1.289 2.127 -1.374 1.00 98.94 84 ILE A N 1
ATOM 612 C CA . ILE A 1 84 ? 1.216 2.024 0.091 1.00 98.94 84 ILE A CA 1
ATOM 613 C C . ILE A 1 84 ? 0.164 2.984 0.663 1.00 98.94 84 ILE A C 1
ATOM 615 O O . ILE A 1 84 ? -0.648 2.571 1.492 1.00 98.94 84 ILE A O 1
ATOM 619 N N . LEU A 1 85 ? 0.153 4.248 0.224 1.00 98.88 85 LEU A N 1
ATOM 620 C CA . LEU A 1 85 ? -0.834 5.228 0.696 1.00 98.88 85 LEU A CA 1
ATOM 621 C C . LEU A 1 85 ? -2.258 4.876 0.256 1.00 98.88 85 LEU A C 1
ATOM 623 O O . LEU A 1 85 ? -3.210 5.050 1.014 1.00 98.88 85 LEU A O 1
ATOM 627 N N . THR A 1 86 ? -2.408 4.345 -0.954 1.00 98.88 86 THR A N 1
ATOM 628 C CA . THR A 1 86 ? -3.709 3.906 -1.465 1.00 98.88 86 THR A CA 1
ATOM 629 C C . THR A 1 86 ? -4.209 2.676 -0.706 1.00 98.88 86 THR A C 1
ATOM 631 O O . THR A 1 86 ? -5.376 2.641 -0.325 1.00 98.88 86 THR A O 1
ATOM 634 N N . ALA A 1 87 ? -3.345 1.701 -0.404 1.00 98.88 87 ALA A N 1
ATOM 635 C CA . ALA A 1 87 ? -3.709 0.552 0.426 1.00 98.88 87 ALA A CA 1
ATOM 636 C C . ALA A 1 87 ? -4.140 0.976 1.839 1.00 98.88 87 ALA A C 1
ATOM 638 O O . ALA A 1 87 ? -5.128 0.457 2.356 1.00 98.88 87 ALA A O 1
ATOM 639 N N . ASP A 1 88 ? -3.455 1.958 2.433 1.00 98.88 88 ASP A N 1
ATOM 640 C CA . ASP A 1 88 ? -3.861 2.545 3.711 1.00 98.88 88 ASP A CA 1
ATOM 641 C C . ASP A 1 88 ? -5.252 3.189 3.638 1.00 98.88 88 ASP A C 1
ATOM 643 O O . ASP A 1 88 ? -6.110 2.895 4.471 1.00 98.88 88 ASP A O 1
ATOM 647 N N . LEU A 1 89 ? -5.508 4.012 2.616 1.00 98.75 89 LEU A N 1
ATOM 648 C CA . LEU A 1 89 ? -6.812 4.643 2.406 1.00 98.75 89 LEU A CA 1
ATOM 649 C C . LEU A 1 89 ? -7.930 3.604 2.231 1.00 98.75 89 LEU A C 1
ATOM 651 O O . LEU A 1 89 ? -8.988 3.736 2.849 1.00 98.75 89 LEU A O 1
ATOM 655 N N . LEU A 1 90 ? -7.699 2.562 1.428 1.00 98.81 90 LEU A N 1
ATOM 656 C CA . LEU A 1 90 ? -8.660 1.473 1.234 1.00 98.81 90 LEU A CA 1
ATOM 657 C C . LEU A 1 90 ? -8.929 0.725 2.544 1.00 98.81 90 LEU A C 1
ATOM 659 O O . LEU A 1 90 ? -10.085 0.448 2.864 1.00 98.81 90 LEU A O 1
ATOM 663 N N . GLY A 1 91 ? -7.891 0.457 3.338 1.00 98.81 91 GLY A N 1
ATOM 664 C CA . GLY A 1 91 ? -8.034 -0.131 4.667 1.00 98.81 91 GLY A CA 1
ATOM 665 C C . GLY A 1 91 ? -8.849 0.743 5.621 1.00 98.81 91 GLY A C 1
ATOM 666 O O . GLY A 1 91 ? -9.729 0.238 6.316 1.00 98.81 91 GLY A O 1
ATOM 667 N N . GLN A 1 92 ? -8.617 2.059 5.631 1.00 98.69 92 GLN A N 1
ATOM 668 C CA . GLN A 1 92 ? -9.394 3.000 6.446 1.00 98.69 92 GLN A CA 1
ATOM 669 C C . GLN A 1 92 ? -10.870 3.022 6.028 1.00 98.69 92 GLN A C 1
ATOM 671 O O . GLN A 1 92 ? -11.752 2.945 6.882 1.00 98.69 92 GLN A O 1
ATOM 676 N N . GLN A 1 93 ? -11.143 3.083 4.721 1.00 98.56 93 GLN A N 1
ATOM 677 C CA . GLN A 1 93 ? -12.505 3.044 4.184 1.00 98.56 93 GLN A CA 1
ATOM 678 C C . GLN A 1 93 ? -13.208 1.726 4.513 1.00 98.56 93 GLN A C 1
ATOM 680 O O . GLN A 1 93 ? -14.383 1.741 4.861 1.00 98.56 93 GLN A O 1
ATOM 685 N N . TRP A 1 94 ? -12.498 0.599 4.434 1.00 98.50 94 TRP A N 1
ATOM 686 C CA . TRP A 1 94 ? -13.029 -0.720 4.771 1.00 98.50 94 TRP A CA 1
ATOM 687 C C . TRP A 1 94 ? -13.440 -0.824 6.243 1.00 98.50 94 TRP A C 1
ATOM 689 O O . TRP A 1 94 ? -14.512 -1.339 6.543 1.00 98.50 94 TRP A O 1
ATOM 699 N N . LEU A 1 95 ? -12.623 -0.296 7.159 1.00 98.19 95 LEU A N 1
ATOM 700 C CA . LEU A 1 95 ? -12.910 -0.303 8.599 1.00 98.19 95 LEU A CA 1
ATOM 701 C C . LEU A 1 95 ? -14.019 0.677 9.017 1.00 98.19 95 LEU A C 1
ATOM 703 O O . LEU A 1 95 ? -14.519 0.574 10.134 1.00 98.19 95 LEU A O 1
ATOM 707 N N . ALA A 1 96 ? -14.370 1.634 8.155 1.00 97.31 96 ALA A N 1
ATOM 708 C CA . ALA A 1 96 ? -15.437 2.604 8.392 1.00 97.31 96 ALA A CA 1
ATOM 709 C C . ALA A 1 96 ? -16.822 2.138 7.898 1.00 97.31 96 ALA A C 1
ATOM 711 O O . ALA A 1 96 ? -17.800 2.854 8.116 1.00 97.31 96 ALA A O 1
ATOM 712 N N . ARG A 1 97 ? -16.897 0.989 7.212 1.00 89.31 97 ARG A N 1
ATOM 713 C CA . ARG A 1 97 ? -18.149 0.342 6.786 1.00 89.31 97 ARG A CA 1
ATOM 714 C C . ARG A 1 97 ? -18.807 -0.384 7.959 1.00 89.31 97 ARG A C 1
ATOM 716 O O . ARG A 1 97 ? -20.053 -0.323 8.032 1.00 89.31 97 ARG A O 1
#

Solvent-accessible surface area (backbone atoms only — not comparable to full-atom values): 5491 Å² total; per-residue (Å²): 133,58,72,67,45,52,48,52,37,49,51,48,18,47,41,51,59,71,65,53,58,66,68,59,52,50,51,52,52,54,49,32,56,76,74,70,40,42,52,31,47,61,72,69,69,52,80,68,67,53,68,67,50,40,48,53,48,18,48,58,53,64,37,92,92,40,76,61,76,71,47,102,57,94,79,49,40,69,54,45,30,52,14,46,54,47,28,25,52,51,31,52,55,59,77,72,109

Foldseek 3Di:
DDPVLVVLCVVLLVCQLVVHDPVVSVVSLVVCVVVVRDQAVVSVVNDPPLLVVLLVVLCVCPDPPHPVVVPPDDDHSVSSSVSSVVSNVVSVVSVVD

Mean predicted aligned error: 1.89 Å

InterPro domains:
  IPR016205 Glycerol dehydrogenase [PTHR43616] (1-90)

Secondary structure (DSSP, 8-state):
--HHHHHHHHHHHHHHHTT--HHHHHHHHHHHHHHT---STTTTT--SSHHHHHHHHHHHHTSTT-GGGGSSS---HHHHHHHHHHHHHHHHHHHT-

pLDDT: mean 98.12, std 1.5, range [88.06, 98.94]

Radius of gyration: 12.89 Å; Cα contacts (8 Å, |Δi|>4): 86; chains: 1; bounding box: 37×25×30 Å

Organism: Klebsiella variicola (NCBI:txid244366)

Nearest PDB structures (foldseek):
  5xn8-assembly1_A  TM=1.006E+00  e=4.121E-11  unidentified
  4mca-assembly1_A  TM=9.987E-01  e=6.782E-09  Serratia plymuthica A30
  3uhj-assembly2_H-2  TM=9.806E-01  e=1.247E-06  Sinorhizobium meliloti
  3uhj-assembly1_A  TM=9.810E-01  e=1.740E-06  Sinorhizobium meliloti
  3uhj-assembly2_E-2  TM=9.813E-01  e=2.055E-06  Sinorhizobium meliloti